Protein AF-A0A2X1WLL1-F1 (afdb_monomer)

Nearest PDB structures (foldseek):
  7nbu-assembly1_l  TM=1.552E-01  e=2.922E+00  Escherichia coli K-12
  8yt8-assembly1_B  TM=1.714E-01  e=5.489E+00  Mus musculus
  9c3c-assembly1_b  TM=1.690E-01  e=5.489E+00  Oryctolagus cuniculus

Radius of gyration: 33.87 Å; Cα contacts (8 Å, |Δi|>4): 117; chains: 1; bounding box: 80×29×101 Å

Foldseek 3Di:
DDDDDDDDDDPDDDDQWDDDPQWIAHPVGTDPNPDDDPPQDADDDPPGDHDVVVVVVVVVVQQQADWDADPDDGIDHDHPPGDDDDDDPDQQWDWDWDADPVGDIDIDIDGDPDDDDPWDDDDPDIDD

pLDDT: mean 95.76, std 4.16, range [66.38, 98.38]

Sequence (128 aa):
MAPHFTFATAKDVSFDSVKVGGVTVNSAGINAGNTKITNVAAGTDNSDAVNVGQLKTVEANVDKGLNFNADKGGSKTSKLGSTVAIKGADQNIQTEISQDAEGNTNISIALAKDLDIDSVKAGETLLT

Secondary structure (DSSP, 8-state):
-PPPPPP---SS---SEEEETTEEEETTEEE-TT------PPP-STTSPPPHHHHHHHHHHHTT-EEE--SSS--EEE-TT-------SSTTEEEEEEE-TT--EEEEEEE-SS---S-EEETTEEE-

Organism: NCBI:txid90245

InterPro domains:
  IPR008635 Trimeric autotransporter adhesin YadA-like, stalk domain [PF05662] (36-76)
  IPR011049 Serralysin-like metalloprotease, C-terminal [G3DSA:2.150.10.10] (6-61)
  IPR011049 Serralysin-like metalloprotease, C-terminal [SSF101967] (18-58)

Mean predicted aligned error: 6.24 Å

Solvent-accessible surface area (backbone atoms only — not comparable to full-atom values): 8702 Å² total; per-residue (Å²): 133,82,88,83,83,86,85,77,80,68,96,77,80,90,71,79,62,50,73,60,89,67,27,37,42,40,94,92,44,78,43,57,60,94,52,88,84,75,90,64,62,78,49,87,56,98,86,47,63,79,28,73,68,61,50,49,53,51,52,60,59,56,66,59,43,48,80,48,70,56,103,64,89,52,76,45,68,48,43,81,94,60,84,87,86,79,73,42,97,50,80,44,33,43,59,48,79,50,65,55,97,88,66,53,77,45,76,49,78,44,70,39,95,70,71,92,70,81,63,49,75,62,86,89,49,72,50,113

Structure (mmCIF, N/CA/C/O backbone):
data_AF-A0A2X1WLL1-F1
#
_entry.id   AF-A0A2X1WLL1-F1
#
loop_
_atom_site.group_PDB
_atom_site.id
_atom_site.type_symbol
_atom_site.label_atom_id
_atom_site.label_alt_id
_atom_site.label_comp_id
_atom_site.label_asym_id
_atom_site.label_entity_id
_atom_site.label_seq_id
_atom_site.pdbx_PDB_ins_code
_atom_site.Cartn_x
_atom_site.Cartn_y
_atom_site.Cartn_z
_atom_site.occupancy
_atom_site.B_iso_or_equiv
_atom_site.auth_seq_id
_atom_site.auth_comp_id
_atom_site.auth_asym_id
_atom_site.auth_atom_id
_atom_site.pdbx_PDB_model_num
ATOM 1 N N . MET A 1 1 ? 49.936 4.363 -56.399 1.00 66.38 1 MET A N 1
ATOM 2 C CA . MET A 1 1 ? 48.720 4.811 -55.683 1.00 66.38 1 MET A CA 1
ATOM 3 C C . MET A 1 1 ? 48.089 3.582 -55.052 1.00 66.38 1 MET A C 1
ATOM 5 O O . MET A 1 1 ? 47.826 2.642 -55.789 1.00 66.38 1 MET A O 1
ATOM 9 N N . ALA A 1 2 ? 47.940 3.529 -53.727 1.00 73.00 2 ALA A N 1
ATOM 10 C CA . ALA A 1 2 ? 47.233 2.423 -53.076 1.00 73.00 2 ALA A CA 1
ATOM 11 C C . ALA A 1 2 ? 45.713 2.626 -53.239 1.00 73.00 2 ALA A C 1
ATOM 13 O O . ALA A 1 2 ? 45.265 3.771 -53.136 1.00 73.00 2 ALA A O 1
ATOM 14 N N . PRO A 1 3 ? 44.916 1.580 -53.519 1.00 81.25 3 PRO A N 1
ATOM 15 C CA . PRO A 1 3 ? 43.466 1.720 -53.590 1.00 81.25 3 PRO A CA 1
ATOM 16 C C . PRO A 1 3 ? 42.901 2.088 -52.212 1.00 81.25 3 PRO A C 1
ATOM 18 O O . PRO A 1 3 ? 43.241 1.471 -51.205 1.00 81.25 3 PRO A O 1
ATOM 21 N N . HIS A 1 4 ? 42.030 3.096 -52.183 1.00 84.06 4 HIS A N 1
ATOM 22 C CA . HIS A 1 4 ? 41.227 3.446 -51.017 1.00 84.06 4 HIS A CA 1
ATOM 23 C C . HIS A 1 4 ? 39.864 2.766 -51.151 1.00 84.06 4 HIS A C 1
ATOM 25 O O . HIS A 1 4 ? 39.126 3.041 -52.096 1.00 84.06 4 HIS A O 1
ATOM 31 N N . PHE A 1 5 ? 39.529 1.895 -50.204 1.00 87.69 5 PHE A N 1
ATOM 32 C CA . PHE A 1 5 ? 38.184 1.349 -50.062 1.00 87.69 5 PHE A CA 1
ATOM 33 C C . PHE A 1 5 ? 37.488 2.067 -48.909 1.00 87.69 5 PHE A C 1
ATOM 35 O O . PHE A 1 5 ? 38.035 2.152 -47.810 1.00 87.69 5 PHE A O 1
ATOM 42 N N . THR A 1 6 ? 36.289 2.583 -49.160 1.00 88.19 6 THR A N 1
ATOM 43 C CA . THR A 1 6 ? 35.453 3.202 -48.130 1.00 88.19 6 THR A CA 1
ATOM 44 C C . THR A 1 6 ? 34.347 2.231 -47.764 1.00 88.19 6 THR A C 1
ATOM 46 O O . THR A 1 6 ? 33.529 1.870 -48.607 1.00 88.19 6 THR A O 1
ATOM 49 N N . PHE A 1 7 ? 34.313 1.832 -46.499 1.00 88.88 7 PHE A N 1
ATOM 50 C CA . PHE A 1 7 ? 33.232 1.036 -45.937 1.00 88.88 7 PHE A CA 1
ATOM 51 C C . PHE A 1 7 ? 32.349 1.964 -45.103 1.00 88.88 7 PHE A C 1
ATOM 53 O O . PHE A 1 7 ? 32.842 2.652 -44.211 1.00 88.88 7 PHE A O 1
ATOM 60 N N . ALA A 1 8 ? 31.057 2.009 -45.414 1.00 92.44 8 ALA A N 1
ATOM 61 C CA . ALA A 1 8 ? 30.070 2.796 -44.687 1.00 92.44 8 ALA A CA 1
ATOM 62 C C . ALA A 1 8 ? 28.772 1.995 -44.562 1.00 92.44 8 ALA A C 1
ATOM 64 O O . ALA A 1 8 ? 28.411 1.247 -45.473 1.00 92.44 8 ALA A O 1
ATOM 65 N N . THR A 1 9 ? 28.069 2.153 -43.443 1.00 94.25 9 THR A N 1
ATOM 66 C CA . THR A 1 9 ? 26.709 1.630 -43.299 1.00 94.25 9 THR A CA 1
ATOM 67 C C . THR A 1 9 ? 25.733 2.491 -44.094 1.00 94.25 9 THR A C 1
ATOM 69 O O . THR A 1 9 ? 25.947 3.693 -44.281 1.00 94.25 9 THR A O 1
ATOM 72 N N . ALA A 1 10 ? 24.636 1.886 -44.550 1.00 94.56 10 ALA A N 1
ATOM 73 C CA . ALA A 1 10 ? 23.504 2.650 -45.060 1.00 94.56 10 ALA A CA 1
ATOM 74 C C . ALA A 1 10 ? 22.912 3.541 -43.950 1.00 94.56 10 ALA A C 1
ATOM 76 O O . ALA A 1 10 ? 23.171 3.321 -42.765 1.00 94.56 10 ALA A O 1
ATOM 77 N N . LYS A 1 11 ? 22.131 4.558 -44.341 1.00 95.19 11 LYS A N 1
ATOM 78 C CA . LYS A 1 11 ? 21.427 5.430 -43.384 1.00 95.19 11 LYS A CA 1
ATOM 79 C C . LYS A 1 11 ? 20.426 4.638 -42.544 1.00 95.19 11 LYS A C 1
ATOM 81 O O . LYS A 1 11 ? 20.445 4.752 -41.325 1.00 95.19 11 LYS A O 1
ATOM 86 N N . ASP A 1 12 ? 19.636 3.803 -43.213 1.00 95.94 12 ASP A N 1
ATOM 87 C CA . ASP A 1 12 ? 18.695 2.885 -42.586 1.00 95.94 12 ASP A CA 1
ATOM 88 C C . ASP A 1 12 ? 19.205 1.459 -42.770 1.00 95.94 12 ASP A C 1
ATOM 90 O O . ASP A 1 12 ? 19.542 1.039 -43.881 1.00 95.94 12 ASP A O 1
ATOM 94 N N . VAL A 1 13 ? 19.278 0.714 -41.672 1.00 94.31 13 VAL A N 1
ATOM 95 C CA . VAL A 1 13 ? 19.696 -0.687 -41.667 1.00 94.31 13 VAL A CA 1
ATOM 96 C C . VAL A 1 13 ? 18.670 -1.474 -40.869 1.00 94.31 13 VAL A C 1
ATOM 98 O O . VAL A 1 13 ? 18.324 -1.097 -39.752 1.00 94.31 13 VAL A O 1
ATOM 101 N N . SER A 1 14 ? 18.181 -2.567 -41.447 1.00 93.88 14 SER A N 1
ATOM 102 C CA . SER A 1 14 ? 17.321 -3.517 -40.750 1.00 93.88 14 SER A CA 1
ATOM 103 C C . SER A 1 14 ? 18.168 -4.685 -40.258 1.00 93.88 14 SER A C 1
ATOM 105 O O . SER A 1 14 ? 18.979 -5.226 -41.010 1.00 93.88 14 SER A O 1
ATOM 107 N N . PHE A 1 15 ? 17.988 -5.049 -38.993 1.00 96.19 15 PHE A N 1
ATOM 108 C CA . PHE A 1 15 ? 18.630 -6.201 -38.376 1.00 96.19 15 PHE A CA 1
ATOM 109 C C . PHE A 1 15 ? 17.551 -7.110 -37.800 1.00 96.19 15 PHE A C 1
ATOM 111 O O . PHE A 1 15 ? 16.644 -6.626 -37.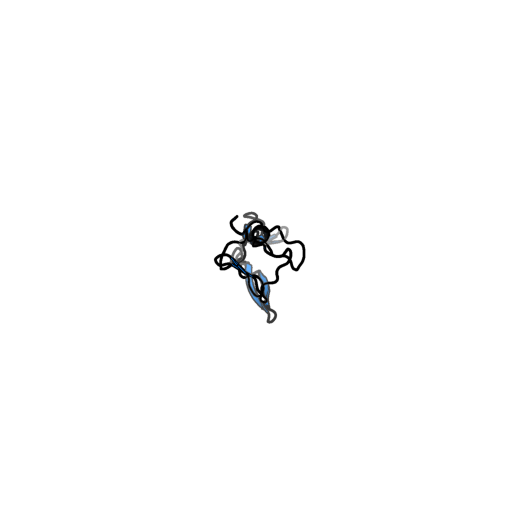125 1.00 96.19 15 PHE A O 1
ATOM 118 N N . ASP A 1 16 ? 17.703 -8.420 -37.977 1.00 97.25 16 ASP A N 1
ATOM 119 C CA . ASP A 1 16 ? 16.839 -9.396 -37.301 1.00 97.25 16 ASP A CA 1
ATOM 120 C C . ASP A 1 16 ? 17.042 -9.359 -35.776 1.00 97.25 16 ASP A C 1
ATOM 122 O O . ASP A 1 16 ? 16.116 -9.589 -34.996 1.00 97.25 16 ASP A O 1
ATOM 126 N N . SER A 1 17 ? 18.271 -9.059 -35.338 1.00 97.75 17 SER A N 1
ATOM 127 C CA . SER A 1 17 ? 18.635 -8.927 -33.930 1.00 97.75 17 SER A CA 1
ATOM 128 C C . SER A 1 17 ? 19.858 -8.028 -33.755 1.00 97.75 17 SER A C 1
ATOM 130 O O . SER A 1 17 ? 20.874 -8.204 -34.426 1.00 97.75 17 SER A O 1
ATOM 132 N N . VAL A 1 18 ? 19.800 -7.128 -32.774 1.00 97.50 18 VAL A N 1
ATOM 133 C CA . VAL A 1 18 ? 20.929 -6.300 -32.330 1.00 97.50 18 VAL A CA 1
ATOM 134 C C . VAL A 1 18 ? 21.304 -6.700 -30.909 1.00 97.50 18 VAL A C 1
ATOM 136 O O . VAL A 1 18 ? 20.440 -6.770 -30.036 1.00 97.50 18 VAL A O 1
ATOM 139 N N . LYS A 1 19 ? 22.593 -6.952 -30.660 1.00 97.44 19 LYS A N 1
ATOM 140 C CA . LYS A 1 19 ? 23.121 -7.271 -29.329 1.00 97.44 19 LYS A CA 1
ATOM 141 C C . LYS A 1 19 ? 24.219 -6.286 -28.945 1.00 97.44 19 LYS A C 1
ATOM 143 O O . LYS A 1 19 ? 25.212 -6.162 -29.657 1.00 97.44 19 LYS A O 1
ATOM 148 N N . VAL A 1 20 ? 24.056 -5.622 -27.805 1.00 96.62 20 VAL A N 1
ATOM 149 C CA . VAL A 1 20 ? 25.032 -4.672 -27.251 1.00 96.62 20 VAL A CA 1
ATOM 150 C C . VAL A 1 20 ? 25.364 -5.113 -25.831 1.00 96.62 20 VAL A C 1
ATOM 152 O O . VAL A 1 20 ? 24.581 -4.928 -24.899 1.00 96.62 20 VAL A O 1
ATOM 155 N N . GLY A 1 21 ? 26.513 -5.771 -25.666 1.00 95.12 21 GLY A N 1
ATOM 156 C CA . GLY A 1 21 ? 26.834 -6.464 -24.419 1.00 95.12 21 GLY A CA 1
ATOM 157 C C . GLY A 1 21 ? 25.783 -7.534 -24.093 1.00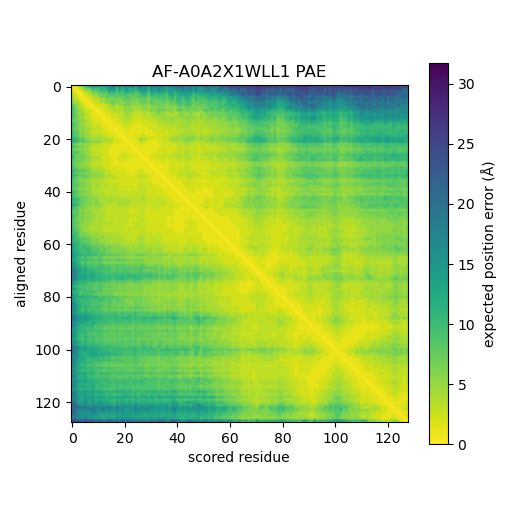 95.12 21 GLY A C 1
ATOM 158 O O . GLY A 1 21 ? 25.583 -8.468 -24.870 1.00 95.12 21 GLY A O 1
ATOM 159 N N . GLY A 1 22 ? 25.117 -7.396 -22.942 1.00 95.19 22 GLY A N 1
ATOM 160 C CA . GLY A 1 22 ? 24.020 -8.274 -22.511 1.00 95.19 22 GLY A CA 1
ATOM 161 C C . GLY A 1 22 ? 22.628 -7.876 -23.022 1.00 95.19 22 GLY A C 1
ATOM 162 O O . GLY A 1 22 ? 21.696 -8.665 -22.891 1.00 95.19 22 GLY A O 1
ATOM 163 N N . VAL A 1 23 ? 22.476 -6.685 -23.609 1.00 98.12 23 VAL A N 1
ATOM 164 C CA . VAL A 1 23 ? 21.185 -6.175 -24.097 1.00 98.12 23 VAL A CA 1
ATOM 165 C C . VAL A 1 23 ? 20.902 -6.727 -25.490 1.00 98.12 23 VAL A C 1
ATOM 167 O O . VAL A 1 23 ? 21.792 -6.730 -26.340 1.00 98.12 23 VAL A O 1
ATOM 170 N N . THR A 1 24 ? 19.670 -7.174 -25.735 1.00 98.19 24 THR A N 1
ATOM 171 C CA . THR A 1 24 ? 19.215 -7.663 -27.047 1.00 98.19 24 THR A CA 1
ATOM 172 C C . THR A 1 24 ? 17.936 -6.948 -27.476 1.00 98.19 24 THR A C 1
ATOM 174 O O . THR A 1 24 ? 17.021 -6.792 -26.669 1.00 98.19 24 THR A O 1
ATOM 177 N N . VAL A 1 25 ? 17.869 -6.543 -28.746 1.00 98.12 25 VAL A N 1
ATOM 178 C CA . VAL A 1 25 ? 16.678 -5.979 -29.398 1.00 98.12 25 VAL A CA 1
ATOM 179 C C . VAL A 1 25 ? 16.366 -6.816 -30.635 1.00 98.12 25 VAL A C 1
ATOM 181 O O . VAL A 1 25 ? 17.223 -6.950 -31.509 1.00 98.12 25 VAL A O 1
ATOM 184 N N . ASN A 1 26 ? 15.176 -7.410 -30.693 1.00 97.81 26 ASN A N 1
ATOM 185 C CA . ASN A 1 26 ? 14.726 -8.254 -31.804 1.00 97.81 26 ASN A CA 1
ATOM 186 C C . ASN A 1 26 ? 13.187 -8.267 -31.899 1.00 97.81 26 ASN A C 1
ATOM 188 O O . ASN A 1 26 ? 12.510 -7.467 -31.254 1.00 97.81 26 ASN A O 1
ATOM 192 N N . SER A 1 27 ? 12.620 -9.184 -32.687 1.00 97.38 27 SER A N 1
ATOM 193 C CA . SER A 1 27 ? 11.167 -9.317 -32.879 1.00 97.38 27 SER A CA 1
ATOM 194 C C . SER A 1 27 ? 10.365 -9.633 -31.607 1.00 97.38 27 SER A C 1
ATOM 196 O O . SER A 1 27 ? 9.155 -9.426 -31.595 1.00 97.38 27 SER A O 1
ATOM 198 N N . ALA A 1 28 ? 11.012 -10.092 -30.530 1.00 97.31 28 ALA A N 1
ATOM 199 C CA . ALA A 1 28 ? 10.388 -10.306 -29.223 1.00 97.31 28 ALA A CA 1
ATOM 200 C C . ALA A 1 28 ? 10.401 -9.045 -28.328 1.00 97.31 28 ALA A C 1
ATOM 202 O O . ALA A 1 28 ? 9.861 -9.074 -27.223 1.00 97.31 28 ALA A O 1
ATOM 203 N N . GLY A 1 29 ? 11.013 -7.946 -28.783 1.00 97.19 29 GLY A N 1
ATOM 204 C CA . GLY A 1 29 ? 11.124 -6.684 -28.054 1.00 97.19 29 GLY A CA 1
ATOM 205 C C . GLY A 1 29 ? 12.533 -6.424 -27.520 1.00 97.19 29 GLY A C 1
ATOM 206 O O . GLY A 1 29 ? 13.534 -6.714 -28.180 1.00 97.19 29 GLY A O 1
ATOM 207 N N . ILE A 1 30 ? 12.609 -5.829 -26.327 1.00 97.88 30 ILE A N 1
ATOM 208 C CA . ILE A 1 30 ? 13.860 -5.408 -25.685 1.00 97.88 30 ILE A CA 1
ATOM 209 C C . ILE A 1 30 ? 14.110 -6.273 -24.449 1.00 97.88 30 ILE A C 1
ATOM 211 O O . ILE A 1 30 ? 13.328 -6.263 -23.501 1.00 97.88 30 ILE A O 1
ATOM 215 N N . ASN A 1 31 ? 15.246 -6.965 -24.423 1.00 97.50 31 ASN A N 1
ATOM 216 C CA . ASN A 1 31 ? 15.763 -7.625 -23.230 1.00 97.50 31 ASN A CA 1
ATOM 217 C C . ASN A 1 31 ? 16.974 -6.845 -22.703 1.00 97.50 31 ASN A C 1
ATOM 219 O O . ASN A 1 31 ? 18.026 -6.824 -23.341 1.00 97.50 31 ASN A O 1
ATOM 223 N N . ALA A 1 32 ? 16.838 -6.233 -21.524 1.00 97.69 32 ALA A N 1
ATOM 224 C CA . ALA A 1 32 ? 17.897 -5.445 -20.888 1.00 97.69 32 ALA A CA 1
ATOM 225 C C . ALA A 1 32 ? 19.016 -6.288 -20.239 1.00 97.69 32 ALA A C 1
ATOM 227 O O . ALA A 1 32 ? 19.967 -5.728 -19.693 1.00 97.69 32 ALA A O 1
ATOM 228 N N . GLY A 1 33 ? 18.912 -7.622 -20.247 1.00 97.19 33 GLY A N 1
ATOM 229 C CA . GLY A 1 33 ? 19.947 -8.518 -19.727 1.00 97.19 33 GLY A CA 1
ATOM 230 C C . GLY A 1 33 ? 20.276 -8.265 -18.254 1.00 97.19 33 GLY A C 1
ATOM 231 O O . GLY A 1 33 ? 21.447 -8.160 -17.903 1.00 97.19 33 GLY A O 1
ATOM 232 N N . ASN A 1 34 ? 19.252 -8.088 -17.411 1.00 96.38 34 ASN A N 1
ATOM 233 C CA . ASN A 1 34 ? 19.363 -7.733 -15.985 1.00 96.38 34 ASN A CA 1
ATOM 234 C C . ASN A 1 34 ? 20.142 -6.431 -15.698 1.00 96.38 34 ASN A C 1
ATOM 236 O O . ASN A 1 34 ? 20.618 -6.213 -14.583 1.00 96.38 34 ASN A O 1
ATOM 240 N N . THR A 1 35 ? 20.259 -5.542 -16.685 1.00 96.00 35 THR A N 1
ATOM 241 C CA . THR A 1 35 ? 20.894 -4.230 -16.518 1.00 96.00 35 THR A CA 1
ATOM 242 C C . THR A 1 35 ? 19.866 -3.188 -16.080 1.00 96.00 35 THR A C 1
ATOM 244 O O . THR A 1 35 ? 18.703 -3.230 -16.480 1.00 96.00 35 THR A O 1
ATOM 247 N N . LYS A 1 36 ? 20.294 -2.215 -15.268 1.00 96.56 36 LYS A N 1
ATOM 248 C CA . LYS A 1 36 ? 19.463 -1.055 -14.920 1.00 96.56 36 LYS A CA 1
ATOM 249 C C . LYS A 1 36 ? 19.193 -0.204 -16.160 1.00 96.56 36 LYS A C 1
ATOM 251 O O . LYS A 1 36 ? 20.131 0.180 -16.851 1.00 96.56 36 LYS A O 1
ATOM 256 N N . ILE A 1 37 ? 17.932 0.162 -16.366 1.00 96.81 37 ILE A N 1
ATOM 257 C CA . ILE A 1 37 ? 17.528 1.162 -17.356 1.00 96.81 37 ILE A CA 1
ATOM 258 C C . ILE A 1 37 ? 17.405 2.500 -16.620 1.00 96.81 37 ILE A C 1
ATOM 260 O O . ILE A 1 37 ? 16.538 2.669 -15.763 1.00 96.81 37 ILE A O 1
ATOM 264 N N . THR A 1 38 ? 18.324 3.426 -16.880 1.00 97.25 38 THR A N 1
ATOM 265 C CA . THR A 1 38 ? 18.353 4.753 -16.247 1.00 97.25 38 THR A CA 1
ATOM 266 C C . THR A 1 38 ? 17.759 5.818 -17.169 1.00 97.25 38 THR A C 1
ATOM 268 O O . THR A 1 38 ? 17.578 5.584 -18.360 1.00 97.25 38 THR A O 1
ATOM 271 N N . ASN A 1 39 ? 17.452 6.998 -16.614 1.00 97.25 39 ASN A N 1
ATOM 272 C CA . ASN A 1 39 ? 16.896 8.146 -17.348 1.00 97.25 39 ASN A CA 1
ATOM 273 C C . ASN A 1 39 ? 15.533 7.882 -18.016 1.00 97.25 39 ASN A C 1
ATOM 275 O O . ASN A 1 39 ? 15.209 8.478 -19.039 1.00 97.25 39 ASN A O 1
ATOM 279 N N . VAL A 1 40 ? 14.721 7.011 -17.414 1.00 97.69 40 VAL A N 1
ATOM 280 C CA . VAL A 1 40 ? 13.330 6.791 -17.823 1.00 97.69 40 VAL A CA 1
ATOM 281 C C . VAL A 1 40 ? 12.465 7.897 -17.216 1.00 97.69 40 VAL A C 1
ATOM 283 O O . VAL A 1 40 ? 12.334 7.986 -15.990 1.00 97.69 40 VAL A O 1
ATOM 286 N N . ALA A 1 41 ? 11.903 8.760 -18.066 1.00 98.25 41 ALA A N 1
ATOM 287 C CA . ALA A 1 41 ? 10.932 9.771 -17.649 1.00 98.25 41 ALA A CA 1
ATOM 288 C C . ALA A 1 41 ? 9.701 9.112 -17.000 1.00 98.25 41 ALA A C 1
ATOM 290 O O . ALA A 1 41 ? 9.451 7.926 -17.198 1.00 98.25 41 ALA A O 1
ATOM 291 N N . ALA A 1 42 ? 8.958 9.855 -16.177 1.00 98.38 42 ALA A N 1
ATOM 292 C CA . ALA A 1 42 ? 7.721 9.324 -15.609 1.00 98.38 42 ALA A CA 1
ATOM 293 C C . ALA A 1 42 ? 6.704 9.098 -16.734 1.00 98.38 42 ALA A C 1
ATOM 295 O O . ALA A 1 42 ? 6.487 10.006 -17.535 1.00 98.38 42 ALA A O 1
ATOM 296 N N . GLY A 1 43 ? 6.102 7.909 -16.777 1.00 98.19 43 GLY A N 1
ATOM 297 C CA . GLY A 1 43 ? 5.068 7.594 -17.759 1.00 98.19 43 GLY A CA 1
ATOM 298 C C . GLY A 1 43 ? 3.811 8.430 -17.533 1.00 98.19 43 GLY A C 1
ATOM 299 O O . GLY A 1 43 ? 3.433 8.671 -16.380 1.00 98.19 43 GLY A O 1
ATOM 300 N N . THR A 1 44 ? 3.180 8.865 -18.619 1.00 97.88 44 THR A N 1
ATOM 301 C CA . THR A 1 44 ? 1.950 9.668 -18.613 1.00 97.88 44 THR A CA 1
ATOM 302 C C . THR A 1 44 ? 0.775 8.929 -19.241 1.00 97.88 44 THR A C 1
ATOM 304 O O . THR A 1 44 ? -0.346 9.074 -18.757 1.00 97.88 44 THR A O 1
ATOM 307 N N . ASP A 1 45 ? 1.031 8.107 -20.260 1.00 98.19 45 ASP A N 1
ATOM 308 C CA . ASP A 1 45 ? 0.019 7.307 -20.945 1.00 98.19 45 ASP A CA 1
ATOM 309 C C . ASP A 1 45 ? -0.013 5.862 -20.423 1.00 98.19 45 ASP A C 1
ATOM 311 O O . ASP A 1 45 ? 0.958 5.348 -19.867 1.00 98.19 45 ASP A O 1
ATOM 315 N N . ASN A 1 46 ? -1.131 5.162 -20.644 1.00 97.69 46 ASN A N 1
ATOM 316 C CA . ASN A 1 46 ? -1.342 3.791 -20.148 1.00 97.69 46 ASN A CA 1
ATOM 317 C C . ASN A 1 46 ? -0.309 2.766 -20.658 1.00 97.69 46 ASN A C 1
ATOM 319 O O . ASN A 1 46 ? -0.173 1.696 -20.069 1.00 97.69 46 ASN A O 1
ATOM 323 N N . SER A 1 47 ? 0.373 3.057 -21.768 1.00 97.56 47 SER A N 1
ATOM 324 C CA . SER A 1 47 ? 1.390 2.191 -22.378 1.00 97.56 47 SER A CA 1
ATOM 325 C C . SER A 1 47 ? 2.826 2.547 -21.995 1.00 97.56 47 SER A C 1
ATOM 327 O O . SER A 1 47 ? 3.750 1.847 -22.414 1.00 97.56 47 SER A O 1
ATOM 329 N N . ASP A 1 48 ? 3.036 3.623 -21.238 1.00 98.25 48 ASP A N 1
ATOM 330 C CA . ASP A 1 48 ? 4.375 4.041 -20.843 1.00 98.25 48 ASP A CA 1
ATOM 331 C C . ASP A 1 48 ? 4.948 3.131 -19.754 1.00 98.25 48 ASP A C 1
ATOM 333 O O . ASP A 1 48 ? 4.244 2.600 -18.891 1.00 98.25 48 ASP A O 1
ATOM 337 N N . ALA A 1 49 ? 6.272 2.986 -19.752 1.00 97.50 49 ALA A N 1
ATOM 338 C CA . ALA A 1 49 ? 6.957 2.326 -18.653 1.00 97.50 49 ALA A CA 1
ATOM 339 C C . ALA A 1 49 ? 6.902 3.194 -17.384 1.00 97.50 4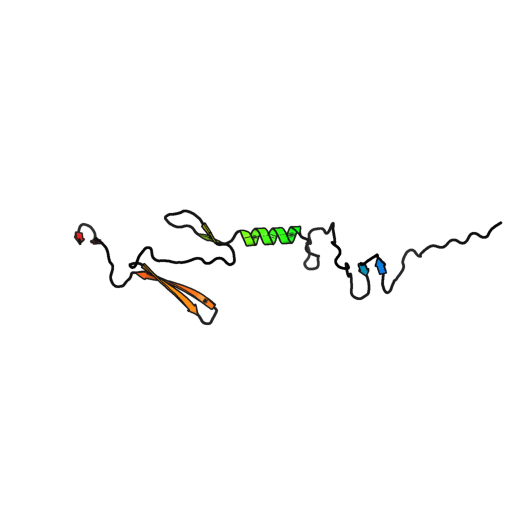9 ALA A C 1
ATOM 341 O O . ALA A 1 49 ? 7.230 4.380 -17.409 1.00 97.50 49 ALA A O 1
ATOM 342 N N . VAL A 1 50 ? 6.560 2.580 -16.249 1.00 97.88 50 VAL A N 1
ATOM 343 C CA . VAL A 1 50 ? 6.641 3.236 -14.938 1.00 97.88 50 VAL A CA 1
ATOM 344 C C . VAL A 1 50 ? 8.089 3.297 -14.458 1.00 97.88 50 VAL A C 1
ATOM 346 O O . VAL A 1 50 ? 8.830 2.315 -14.545 1.00 97.88 50 VAL A O 1
ATOM 349 N N . ASN A 1 51 ? 8.508 4.437 -13.908 1.00 98.12 51 ASN A N 1
ATOM 350 C CA . ASN A 1 51 ?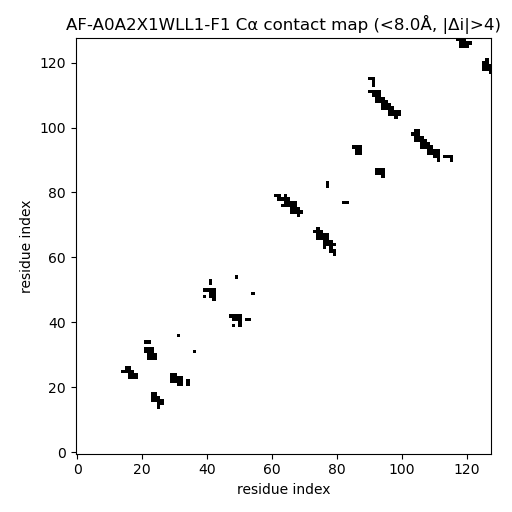 9.829 4.561 -13.288 1.00 98.12 51 ASN A CA 1
ATOM 351 C C . ASN A 1 51 ? 9.774 4.387 -11.756 1.00 98.12 51 ASN A C 1
ATOM 353 O O . ASN A 1 51 ? 8.714 4.406 -11.128 1.00 98.12 51 ASN A O 1
ATOM 357 N N . VAL A 1 52 ? 10.943 4.239 -11.123 1.00 98.19 52 VAL A N 1
ATOM 358 C CA . VAL A 1 52 ? 11.050 4.018 -9.665 1.00 98.19 52 VAL A CA 1
ATOM 359 C C . VAL A 1 52 ? 10.485 5.188 -8.846 1.00 98.19 52 VAL A C 1
ATOM 361 O O . VAL A 1 52 ? 10.022 4.983 -7.727 1.00 98.19 52 VAL A O 1
ATOM 364 N N . GLY A 1 53 ? 10.497 6.413 -9.381 1.00 98.31 53 GLY A N 1
ATOM 365 C CA . GLY A 1 53 ? 9.902 7.574 -8.716 1.00 98.31 53 GLY A CA 1
ATOM 366 C C . GLY A 1 53 ? 8.393 7.414 -8.527 1.00 98.31 53 GLY A C 1
ATOM 367 O O . GLY A 1 53 ? 7.897 7.607 -7.420 1.00 98.31 53 GLY A O 1
ATOM 368 N N . GLN A 1 54 ? 7.687 6.969 -9.570 1.00 98.25 54 GLN A N 1
ATOM 369 C CA . GLN A 1 54 ? 6.247 6.690 -9.509 1.00 98.25 54 GLN A CA 1
ATOM 370 C C . GLN A 1 54 ? 5.934 5.560 -8.518 1.00 98.25 54 GLN A C 1
ATOM 372 O O . GLN A 1 54 ? 5.007 5.687 -7.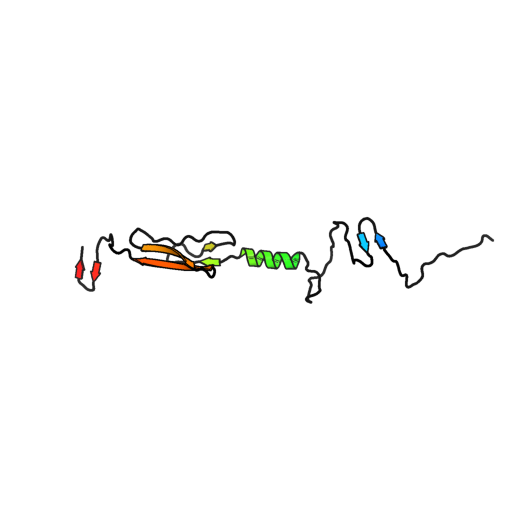717 1.00 98.25 54 GLN A O 1
ATOM 377 N N . LEU A 1 55 ? 6.749 4.496 -8.498 1.00 97.75 55 LEU A N 1
ATOM 378 C CA . LEU A 1 55 ? 6.596 3.404 -7.530 1.00 97.75 55 LEU A CA 1
ATOM 379 C C . LEU A 1 55 ? 6.761 3.888 -6.078 1.00 97.75 55 LEU A C 1
ATOM 381 O O . LEU A 1 55 ? 5.948 3.544 -5.225 1.00 97.75 55 LEU A O 1
ATOM 385 N N . LYS A 1 56 ? 7.759 4.736 -5.798 1.00 98.19 56 LYS A N 1
ATOM 386 C CA . LYS A 1 56 ? 7.969 5.321 -4.460 1.00 98.19 56 LYS A CA 1
ATOM 387 C C . LYS A 1 56 ? 6.811 6.208 -4.010 1.00 98.19 56 LYS A C 1
ATOM 389 O O . LYS A 1 56 ? 6.495 6.244 -2.826 1.00 98.19 56 LYS A O 1
ATOM 394 N N . THR A 1 57 ? 6.160 6.920 -4.930 1.00 97.75 57 THR A N 1
ATOM 395 C CA . THR A 1 57 ? 4.946 7.684 -4.607 1.00 97.75 57 THR A CA 1
ATOM 396 C C . THR A 1 57 ? 3.812 6.763 -4.162 1.00 97.75 57 THR A C 1
ATOM 398 O O . THR A 1 57 ? 3.121 7.072 -3.191 1.00 97.75 57 THR A O 1
ATOM 401 N N . VAL A 1 58 ? 3.635 5.620 -4.831 1.00 96.69 58 VAL A N 1
ATOM 402 C CA . VAL A 1 58 ? 2.659 4.602 -4.417 1.00 96.69 58 VAL A CA 1
ATOM 403 C C . VAL A 1 58 ? 3.032 4.023 -3.052 1.00 96.69 58 VAL A C 1
ATOM 405 O O . VAL A 1 58 ? 2.187 4.004 -2.162 1.00 96.69 58 VAL A O 1
ATOM 408 N N . GLU A 1 59 ? 4.292 3.634 -2.851 1.00 96.44 59 GLU A N 1
ATOM 409 C CA . GLU A 1 59 ? 4.803 3.120 -1.572 1.00 96.44 59 GLU A CA 1
ATOM 410 C C . GLU A 1 59 ? 4.539 4.100 -0.417 1.00 96.44 59 GLU A C 1
ATOM 412 O O . GLU A 1 59 ? 3.968 3.719 0.603 1.00 96.44 59 GLU A O 1
ATOM 417 N N . ALA A 1 60 ? 4.849 5.385 -0.606 1.00 96.00 60 ALA A N 1
ATOM 418 C CA . ALA A 1 60 ? 4.600 6.422 0.391 1.00 96.00 60 ALA A CA 1
ATOM 419 C C . ALA A 1 60 ? 3.107 6.609 0.703 1.00 96.00 60 ALA A C 1
ATOM 421 O O . ALA A 1 60 ? 2.748 6.939 1.831 1.00 96.00 60 ALA A O 1
ATOM 422 N N . ASN A 1 61 ? 2.222 6.416 -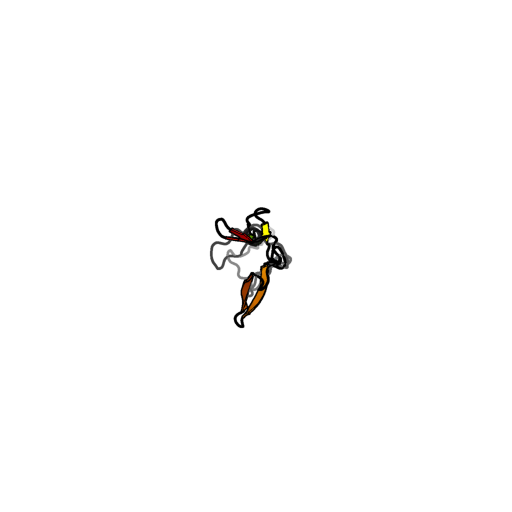0.280 1.00 94.62 61 ASN A N 1
ATOM 423 C CA . ASN A 1 61 ? 0.780 6.469 -0.050 1.00 94.62 61 ASN A CA 1
ATOM 424 C C . ASN A 1 61 ? 0.278 5.244 0.715 1.00 94.62 61 ASN A C 1
ATOM 426 O O . ASN A 1 61 ? -0.554 5.393 1.607 1.00 94.62 61 ASN A O 1
ATOM 430 N N . VAL A 1 62 ? 0.803 4.061 0.403 1.00 94.06 62 VAL A N 1
ATOM 431 C CA . VAL A 1 62 ? 0.469 2.820 1.108 1.00 94.06 62 VAL A CA 1
ATOM 432 C C . VAL A 1 62 ? 0.977 2.845 2.558 1.00 94.06 62 VAL A C 1
ATOM 434 O O . VAL A 1 62 ? 0.278 2.373 3.454 1.00 94.06 62 VAL A O 1
ATOM 437 N N . ASP A 1 63 ? 2.133 3.462 2.827 1.00 93.75 63 ASP A N 1
ATOM 438 C CA . ASP A 1 63 ? 2.707 3.542 4.181 1.00 93.75 63 ASP A CA 1
ATOM 439 C C . ASP A 1 63 ? 1.937 4.476 5.139 1.00 93.75 63 ASP A C 1
ATOM 441 O O . ASP A 1 63 ? 2.116 4.401 6.357 1.00 93.75 63 ASP A O 1
ATOM 445 N N . LYS A 1 64 ? 1.033 5.327 4.625 1.00 94.75 64 LYS A N 1
ATOM 446 C CA . LYS A 1 64 ? 0.209 6.226 5.458 1.00 94.75 64 LYS A CA 1
ATOM 447 C C . LYS A 1 64 ? -0.742 5.474 6.392 1.00 94.75 64 LYS A C 1
ATOM 449 O O . LYS A 1 64 ? -1.016 5.978 7.478 1.00 94.75 64 LYS A O 1
ATOM 454 N N . GLY A 1 65 ? -1.227 4.294 5.996 1.00 94.62 65 GLY A N 1
ATOM 455 C CA . GLY A 1 65 ? -2.176 3.499 6.784 1.00 94.62 65 GLY A CA 1
ATOM 456 C C . GLY A 1 65 ? -3.517 4.199 7.059 1.00 94.62 65 GLY A C 1
ATOM 457 O O . GLY A 1 65 ? -3.896 5.152 6.378 1.00 94.62 65 GLY A O 1
ATOM 458 N N . LEU A 1 66 ? -4.238 3.710 8.073 1.00 95.88 66 LEU A N 1
ATOM 459 C CA . LEU A 1 66 ? -5.489 4.295 8.573 1.00 95.88 66 LEU A CA 1
ATOM 460 C C . LEU A 1 66 ? -5.250 4.987 9.918 1.00 95.88 66 LEU A C 1
ATOM 462 O O . LEU A 1 66 ? -4.581 4.428 10.786 1.00 95.88 66 LEU A O 1
ATOM 466 N N . ASN A 1 67 ? -5.794 6.191 10.104 1.00 95.88 67 ASN A N 1
ATO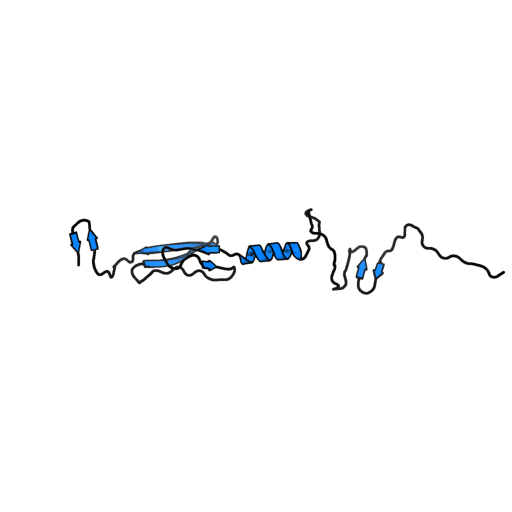M 467 C CA . ASN A 1 67 ? -5.682 6.933 11.361 1.00 95.88 67 ASN A CA 1
ATOM 468 C C . ASN A 1 67 ? -6.943 6.756 12.217 1.00 95.88 67 ASN A C 1
ATOM 470 O O . ASN A 1 67 ? -8.050 7.000 11.744 1.00 95.88 67 ASN A O 1
ATOM 474 N N . PHE A 1 68 ? -6.762 6.372 13.478 1.00 96.31 68 PHE A N 1
ATOM 475 C CA . PHE A 1 68 ? -7.819 6.199 14.471 1.00 96.31 68 PHE A CA 1
ATOM 476 C C . PHE A 1 68 ? -7.578 7.147 15.642 1.00 96.31 68 PHE A C 1
ATOM 478 O O . PHE A 1 68 ? -6.451 7.253 16.122 1.00 96.31 68 PHE A O 1
ATOM 485 N N . ASN A 1 69 ? -8.626 7.812 16.124 1.00 96.31 69 ASN A N 1
ATOM 486 C CA . ASN A 1 69 ? -8.586 8.654 17.317 1.00 96.31 69 ASN A CA 1
ATOM 487 C C . ASN A 1 69 ? -9.692 8.226 18.290 1.00 96.31 69 ASN A C 1
ATOM 489 O O . ASN A 1 69 ? -10.669 7.602 17.879 1.00 96.31 69 ASN A O 1
ATOM 493 N N . ALA A 1 70 ? -9.532 8.562 19.564 1.00 94.75 70 ALA A N 1
ATOM 494 C CA . ALA A 1 70 ? -10.488 8.249 20.619 1.00 94.75 70 ALA A CA 1
ATOM 495 C C . ALA A 1 70 ? -10.526 9.382 21.654 1.00 94.75 70 ALA A C 1
ATOM 497 O O . ALA A 1 70 ? -9.698 10.295 21.617 1.00 94.75 70 ALA A O 1
ATOM 498 N N . ASP A 1 71 ? -11.447 9.293 22.615 1.00 95.94 71 ASP A N 1
ATOM 499 C CA . ASP A 1 71 ? -11.602 10.282 23.692 1.00 95.94 71 ASP A CA 1
ATOM 500 C C . ASP A 1 71 ? -10.324 10.474 24.530 1.00 95.94 71 ASP A C 1
ATOM 502 O O . ASP A 1 71 ? -10.109 11.527 25.131 1.00 95.94 71 ASP A O 1
ATOM 506 N N . LYS A 1 72 ? -9.454 9.453 24.581 1.00 94.75 72 LYS A N 1
ATOM 507 C CA . LYS A 1 72 ? -8.154 9.469 25.267 1.00 94.75 72 LYS A CA 1
ATOM 508 C C . LYS A 1 72 ? -7.072 8.834 24.388 1.00 94.75 72 LYS A C 1
ATOM 510 O O . LYS A 1 72 ? -7.350 7.961 23.575 1.00 94.75 72 LYS A O 1
ATOM 515 N N . GLY A 1 73 ? -5.812 9.232 24.590 1.00 92.81 73 GLY A N 1
ATOM 516 C CA . GLY A 1 73 ? -4.638 8.605 23.954 1.00 92.81 73 GLY A CA 1
ATOM 517 C C . GLY A 1 73 ? -4.215 9.178 22.591 1.00 92.81 73 GLY A C 1
ATOM 518 O O . GLY A 1 73 ? -3.091 8.905 22.154 1.00 92.81 73 GLY A O 1
ATOM 519 N N . GLY A 1 74 ? -5.059 10.014 21.974 1.00 95.81 74 GLY A N 1
ATOM 520 C CA . GLY A 1 74 ? -4.786 10.719 20.718 1.00 95.81 74 GLY A CA 1
ATOM 521 C C . GLY A 1 74 ? -4.708 9.811 19.485 1.00 95.81 74 GLY A C 1
ATOM 522 O O . GLY A 1 74 ? -4.773 8.586 19.586 1.00 95.81 74 GLY A O 1
ATOM 523 N N . SER A 1 75 ? -4.523 10.423 18.312 1.00 96.88 75 SER A N 1
ATOM 524 C CA . SER A 1 75 ? -4.472 9.708 17.036 1.00 96.88 75 SER A CA 1
ATOM 525 C C . SER A 1 75 ? -3.346 8.672 16.970 1.00 96.88 75 SER A C 1
ATOM 527 O O . SER A 1 75 ? -2.187 8.963 17.286 1.00 96.88 75 SER A O 1
ATOM 529 N N . LYS A 1 76 ? -3.671 7.477 16.476 1.00 96.81 76 LYS A N 1
ATOM 530 C CA . LYS A 1 76 ? -2.738 6.390 16.156 1.00 96.81 76 LYS A CA 1
ATOM 531 C C . LYS A 1 76 ? -2.945 5.935 14.718 1.00 96.81 76 LYS A C 1
ATOM 533 O O . LYS A 1 76 ? -4.065 5.925 14.220 1.00 96.81 76 LYS A O 1
ATOM 538 N N . THR A 1 77 ? -1.860 5.542 14.062 1.00 96.56 77 THR A N 1
ATOM 539 C CA . THR A 1 77 ? -1.898 5.024 12.693 1.00 96.56 77 THR A CA 1
ATOM 540 C C . THR A 1 77 ? -1.716 3.515 12.700 1.00 96.56 77 THR A C 1
ATOM 542 O O . THR A 1 77 ? -0.730 3.010 13.238 1.00 96.56 77 THR A O 1
ATOM 545 N N . SER A 1 78 ? -2.628 2.809 12.045 1.00 96.75 78 SER A N 1
ATOM 546 C CA . SER A 1 78 ? -2.528 1.380 11.769 1.00 96.75 78 SER A CA 1
ATOM 547 C C . SER A 1 78 ? -2.068 1.185 10.332 1.00 96.75 78 SER A C 1
ATOM 549 O O . SER A 1 78 ? -2.773 1.533 9.383 1.00 96.75 78 SER A O 1
ATOM 551 N N . LYS A 1 79 ? -0.851 0.663 10.172 1.00 95.62 79 LYS A N 1
ATOM 552 C CA . LYS A 1 79 ? -0.263 0.374 8.859 1.00 95.62 79 LYS A CA 1
ATOM 553 C C . LYS A 1 79 ? -0.885 -0.879 8.241 1.00 95.62 79 LYS A C 1
ATOM 555 O O . LYS A 1 79 ? -1.444 -1.715 8.957 1.00 95.62 79 LYS A O 1
ATOM 560 N N . LEU A 1 80 ? -0.752 -1.030 6.921 1.00 95.06 80 LEU A N 1
ATOM 561 C CA . LEU A 1 80 ? -1.127 -2.272 6.240 1.00 95.06 80 LEU A CA 1
ATOM 562 C C . LEU A 1 80 ? -0.450 -3.478 6.907 1.00 95.06 80 LEU A C 1
ATOM 564 O O . LEU A 1 80 ? 0.716 -3.416 7.291 1.00 95.06 80 LEU A O 1
ATOM 568 N N . GLY A 1 81 ? -1.205 -4.564 7.067 1.00 93.69 81 GLY A N 1
ATOM 569 C CA . GLY A 1 81 ? -0.742 -5.793 7.718 1.00 93.69 81 GLY A CA 1
ATOM 570 C C . GLY A 1 81 ? -0.731 -5.761 9.252 1.00 93.69 81 GLY A C 1
ATOM 571 O O . GLY A 1 81 ? -0.518 -6.802 9.866 1.00 93.69 81 GLY A O 1
ATOM 572 N N . SER A 1 82 ? -0.984 -4.613 9.893 1.00 96.12 82 SER A N 1
ATOM 573 C CA . SER A 1 82 ? -1.178 -4.554 11.349 1.00 96.12 82 SER A CA 1
ATOM 574 C C . SER A 1 82 ? -2.603 -4.948 11.757 1.00 96.12 82 SER A C 1
ATOM 576 O O . SER A 1 82 ? -3.533 -4.888 10.957 1.00 96.12 82 SER A O 1
ATOM 578 N N . THR A 1 83 ? -2.783 -5.355 13.017 1.00 94.88 83 THR A N 1
ATOM 579 C CA . THR A 1 83 ? -4.103 -5.651 13.599 1.00 94.88 83 THR A CA 1
ATOM 580 C C . THR A 1 83 ? -4.593 -4.473 14.438 1.00 94.88 83 THR A C 1
ATOM 582 O O . THR A 1 83 ? -3.863 -3.980 15.299 1.00 94.88 83 THR A O 1
ATOM 585 N N . VAL A 1 84 ? -5.844 -4.058 14.234 1.00 95.25 84 VAL A N 1
ATOM 586 C CA . VAL A 1 84 ? -6.562 -3.135 15.126 1.00 95.25 84 VAL A CA 1
ATOM 587 C C . VAL A 1 84 ? -7.417 -3.963 16.074 1.00 95.25 84 VAL A C 1
ATOM 589 O O . VAL A 1 84 ? -8.354 -4.626 15.643 1.00 95.25 84 VAL A O 1
ATOM 592 N N . ALA A 1 85 ? -7.093 -3.945 17.365 1.00 94.06 85 ALA A N 1
ATOM 593 C CA . ALA A 1 85 ? -7.904 -4.619 18.371 1.00 94.06 85 ALA A CA 1
ATOM 594 C C . ALA A 1 85 ? -9.020 -3.689 18.866 1.00 94.06 85 ALA A C 1
ATOM 596 O O . ALA A 1 85 ? -8.738 -2.579 19.315 1.00 94.06 85 ALA A O 1
ATOM 597 N N . ILE A 1 86 ? -10.265 -4.168 18.843 1.00 95.12 86 ILE A N 1
ATOM 598 C CA . ILE A 1 86 ? -11.420 -3.492 19.446 1.00 95.12 86 ILE A CA 1
ATOM 599 C C . ILE A 1 86 ? -11.748 -4.205 20.755 1.00 95.12 86 ILE A C 1
ATOM 601 O O . ILE A 1 86 ? -12.087 -5.388 20.757 1.00 95.12 86 ILE A O 1
ATOM 605 N N . LYS A 1 87 ? -11.595 -3.499 21.875 1.00 94.00 87 LYS A N 1
ATOM 606 C CA . LYS A 1 87 ? -11.746 -4.054 23.223 1.00 94.00 87 LYS A CA 1
ATOM 607 C C . LYS A 1 87 ? -12.676 -3.176 24.045 1.00 94.00 87 LYS A C 1
ATOM 609 O O . LYS A 1 87 ? -12.617 -1.952 23.926 1.00 94.00 87 LYS A O 1
ATOM 614 N N . GLY A 1 88 ? -13.477 -3.803 24.898 1.00 95.44 88 GLY A N 1
ATOM 615 C CA . GLY A 1 88 ? -14.119 -3.104 26.002 1.00 95.44 88 GLY A CA 1
ATOM 616 C C . GLY A 1 88 ? -13.086 -2.518 26.960 1.00 95.44 88 GLY A C 1
ATOM 617 O O . GLY A 1 88 ? -11.963 -3.020 27.058 1.00 95.44 88 GLY A O 1
ATOM 618 N N . ALA A 1 89 ? -13.462 -1.446 27.656 1.00 93.75 89 ALA A N 1
ATOM 619 C CA . ALA A 1 89 ? -12.631 -0.894 28.725 1.00 93.75 89 ALA A CA 1
ATOM 620 C C . ALA A 1 89 ? -12.475 -1.892 29.888 1.00 93.75 89 ALA A C 1
ATOM 622 O O . ALA A 1 89 ? -11.420 -1.953 30.515 1.00 93.75 89 ALA A O 1
ATOM 623 N N . ASP A 1 90 ? -13.516 -2.687 30.123 1.00 95.62 90 ASP A N 1
ATOM 624 C CA . ASP A 1 90 ? -13.641 -3.706 31.159 1.00 95.62 90 ASP A CA 1
ATOM 625 C C . ASP A 1 90 ? -14.726 -4.728 30.746 1.00 95.62 90 ASP A C 1
ATOM 627 O O . ASP A 1 90 ? -15.178 -4.742 29.597 1.00 95.62 90 ASP A O 1
ATOM 631 N N . GLN A 1 91 ? -15.146 -5.587 31.680 1.00 96.31 91 GLN A N 1
ATOM 632 C CA . GLN A 1 91 ? -16.169 -6.618 31.462 1.00 96.31 91 GLN A CA 1
ATOM 633 C C . GLN A 1 91 ? -17.571 -6.071 31.144 1.00 96.31 91 GLN A C 1
ATOM 635 O O . GLN A 1 91 ? -18.391 -6.807 30.598 1.00 96.31 91 GLN A O 1
ATOM 640 N N . ASN A 1 92 ? -17.853 -4.801 31.449 1.00 97.88 92 ASN A N 1
ATOM 641 C CA . ASN A 1 92 ? -19.149 -4.180 31.189 1.00 97.88 92 ASN A CA 1
ATOM 642 C C . ASN A 1 92 ? -19.360 -3.892 29.700 1.00 97.88 92 ASN A C 1
ATOM 644 O O . ASN A 1 92 ? -20.502 -3.717 29.278 1.00 97.88 92 ASN A O 1
ATOM 648 N N . ILE A 1 93 ? -18.290 -3.846 28.897 1.00 98.06 93 ILE A N 1
ATOM 649 C CA . ILE A 1 93 ? -18.351 -3.637 27.448 1.00 98.06 93 ILE A CA 1
ATOM 650 C C . ILE A 1 93 ? -17.831 -4.886 26.738 1.00 98.06 93 ILE A C 1
ATOM 652 O O . ILE A 1 93 ? -16.638 -5.181 26.751 1.00 98.06 93 ILE A O 1
ATOM 656 N N . GLN A 1 94 ? -18.725 -5.599 26.064 1.00 97.12 94 GLN A N 1
ATOM 657 C CA . GLN A 1 94 ? -18.390 -6.785 25.285 1.00 97.12 94 GLN A CA 1
ATOM 658 C C . GLN A 1 94 ? -18.204 -6.426 23.811 1.00 97.12 94 GLN A C 1
ATOM 660 O O . GLN A 1 94 ? -18.993 -5.670 23.238 1.00 97.12 94 GLN A O 1
ATOM 665 N N . THR A 1 95 ? -17.156 -6.978 23.199 1.00 98.00 95 THR A N 1
ATOM 666 C CA . THR A 1 95 ? -16.860 -6.821 21.774 1.00 98.00 95 THR A CA 1
ATOM 667 C C . THR A 1 95 ? -16.785 -8.191 21.110 1.00 98.00 95 THR A C 1
ATOM 669 O O . THR A 1 95 ? -16.143 -9.104 21.626 1.00 98.00 95 THR A O 1
ATOM 672 N N . GLU A 1 96 ? -17.442 -8.346 19.965 1.00 97.38 96 GLU A N 1
ATOM 673 C CA . GLU A 1 96 ? -17.447 -9.587 19.187 1.00 97.38 96 GLU A CA 1
ATOM 674 C C . GLU A 1 96 ? -17.181 -9.271 17.718 1.00 97.38 96 GLU A C 1
ATOM 676 O O . GLU A 1 96 ? -17.712 -8.300 17.174 1.00 97.38 96 GLU A O 1
ATOM 681 N N . ILE A 1 97 ? -16.344 -10.089 17.082 1.00 97.69 97 ILE A N 1
ATOM 682 C CA . ILE A 1 97 ? -16.063 -10.004 15.653 1.00 97.69 97 ILE A CA 1
ATOM 683 C C . ILE A 1 97 ? -16.630 -11.236 14.958 1.00 97.69 97 ILE A C 1
ATOM 685 O O . ILE A 1 97 ? -16.379 -12.368 15.368 1.00 97.69 97 ILE A O 1
ATOM 689 N N . SER A 1 98 ? -17.369 -11.008 13.882 1.00 97.38 98 SER A N 1
ATOM 690 C CA . SER A 1 98 ? -17.819 -12.049 12.967 1.00 97.38 98 SER A CA 1
ATOM 691 C C . SER A 1 98 ? -17.578 -11.608 11.528 1.00 97.38 98 SER A C 1
ATOM 693 O O . SER A 1 98 ? -17.339 -10.432 11.243 1.00 97.38 98 SER A O 1
ATOM 695 N N . GLN A 1 99 ? -17.598 -12.564 10.609 1.00 98.19 99 GLN A N 1
ATOM 696 C CA . GLN A 1 99 ? -17.480 -12.304 9.183 1.00 98.19 99 GLN A CA 1
ATOM 697 C C . GLN A 1 99 ? -18.586 -13.075 8.472 1.00 98.19 99 GLN A C 1
ATOM 699 O O . GLN A 1 99 ? -18.839 -14.233 8.811 1.00 98.19 99 GLN A O 1
ATOM 704 N N . ASP A 1 100 ? -19.280 -12.418 7.549 1.00 96.56 100 ASP A N 1
ATOM 705 C CA . ASP A 1 100 ? -20.302 -13.071 6.731 1.00 96.56 100 ASP A CA 1
ATOM 706 C C . ASP A 1 100 ? -19.677 -13.891 5.584 1.00 96.56 100 ASP A C 1
ATOM 708 O O . ASP A 1 100 ? -18.453 -13.980 5.442 1.00 96.56 100 ASP A O 1
ATOM 712 N N . ALA A 1 101 ? -20.522 -14.535 4.777 1.00 97.38 101 ALA A N 1
ATOM 713 C CA . ALA A 1 101 ? -20.074 -15.367 3.661 1.00 97.38 101 ALA A CA 1
ATOM 714 C C . ALA A 1 101 ? -19.469 -14.542 2.506 1.00 97.38 101 ALA A C 1
ATOM 716 O O . ALA A 1 101 ? -18.693 -15.074 1.712 1.00 97.38 101 ALA A O 1
ATOM 717 N N . GLU A 1 102 ? -19.798 -13.251 2.424 1.00 97.88 102 GLU A N 1
ATOM 718 C CA . GLU A 1 102 ? -19.292 -12.294 1.440 1.00 97.88 102 GLU A CA 1
ATOM 719 C C . GLU A 1 102 ? -17.947 -11.673 1.855 1.00 97.88 102 GLU A C 1
ATOM 721 O O . GLU A 1 102 ? -17.303 -10.988 1.058 1.00 97.88 102 GLU A O 1
ATOM 726 N N . GLY A 1 103 ? -17.495 -11.936 3.084 1.00 96.44 103 GLY A N 1
ATOM 727 C CA . GLY A 1 103 ? -16.231 -11.448 3.621 1.00 96.44 103 GLY A CA 1
ATOM 728 C C . GLY A 1 103 ? -16.326 -10.089 4.320 1.00 96.44 103 GLY A C 1
ATOM 729 O O . GLY A 1 103 ? -15.282 -9.535 4.680 1.00 96.44 103 GLY A O 1
ATOM 730 N N . ASN A 1 104 ? -17.524 -9.547 4.561 1.00 96.81 104 ASN A N 1
ATOM 731 C CA . ASN A 1 104 ? -17.678 -8.322 5.342 1.00 96.81 104 ASN A CA 1
ATOM 732 C C . ASN A 1 104 ? -17.492 -8.614 6.831 1.00 96.81 104 ASN A C 1
ATOM 734 O O . ASN A 1 104 ? -18.104 -9.518 7.404 1.00 96.81 104 ASN A O 1
ATOM 738 N N . THR A 1 105 ? -16.663 -7.801 7.473 1.00 97.00 105 THR A N 1
ATOM 739 C CA . THR A 1 105 ? -16.435 -7.873 8.915 1.00 97.00 105 THR A CA 1
ATOM 740 C C . THR A 1 105 ? -17.534 -7.127 9.661 1.00 97.00 105 THR A C 1
ATOM 742 O O . THR A 1 105 ? -17.736 -5.933 9.445 1.00 97.00 105 THR A O 1
ATOM 745 N N . ASN A 1 106 ? -18.180 -7.807 10.604 1.00 97.06 106 ASN A N 1
ATOM 746 C CA . ASN A 1 106 ? -19.110 -7.216 11.554 1.00 97.06 106 ASN A CA 1
ATOM 747 C C . ASN A 1 106 ? -18.440 -7.144 12.927 1.00 97.06 106 ASN A C 1
ATOM 749 O O . ASN A 1 106 ? -17.897 -8.132 13.421 1.00 97.06 106 ASN A O 1
ATOM 753 N N . ILE A 1 107 ? -18.472 -5.962 13.541 1.00 97.50 107 ILE A N 1
ATOM 754 C CA . ILE A 1 107 ? -17.965 -5.741 14.896 1.00 97.50 107 ILE A CA 1
ATOM 755 C C . ILE A 1 107 ? -19.149 -5.317 15.754 1.00 97.50 107 ILE A C 1
ATOM 757 O O . ILE A 1 107 ? -19.687 -4.225 15.577 1.00 97.50 107 ILE A O 1
ATOM 761 N N . SER A 1 108 ? -19.549 -6.182 16.678 1.00 97.31 108 SER A N 1
ATOM 762 C CA . SER A 1 108 ? -20.600 -5.891 17.648 1.00 97.31 108 SER A CA 1
ATOM 763 C C . SER A 1 108 ? -19.974 -5.337 18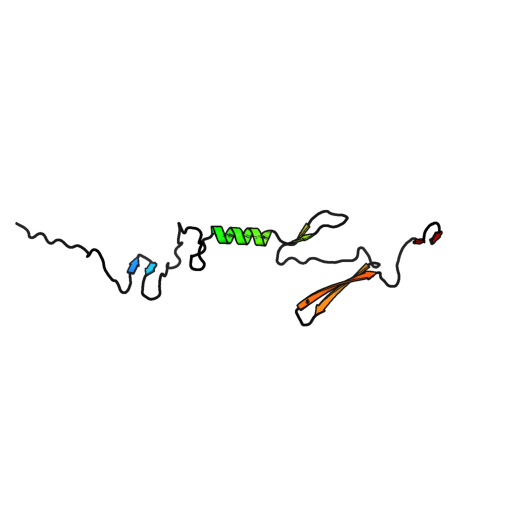.920 1.00 97.31 108 SER A C 1
ATOM 765 O O . SER A 1 108 ? -19.003 -5.893 19.430 1.00 97.31 108 SER A O 1
ATOM 767 N N . ILE A 1 109 ? -20.531 -4.240 19.429 1.00 97.75 109 ILE A N 1
ATOM 768 C CA . ILE A 1 109 ? -20.158 -3.641 20.713 1.00 97.75 109 ILE A CA 1
ATOM 769 C C . ILE A 1 109 ? -21.441 -3.513 21.526 1.00 97.75 109 ILE A C 1
ATOM 771 O O . ILE A 1 109 ? -22.399 -2.888 21.070 1.00 97.75 109 ILE A O 1
ATOM 775 N N . ALA A 1 110 ? -21.469 -4.109 22.713 1.00 97.88 110 ALA A N 1
ATOM 776 C CA . ALA A 1 110 ? -22.652 -4.130 23.562 1.00 97.88 110 ALA A CA 1
ATOM 777 C C . ALA A 1 110 ? -22.285 -4.002 25.041 1.00 97.88 110 ALA A C 1
ATOM 779 O O . ALA A 1 110 ? -21.185 -4.362 25.460 1.00 97.88 110 ALA A O 1
ATOM 780 N N . LEU A 1 111 ? -23.238 -3.519 25.838 1.00 98.12 111 LEU A N 1
ATOM 781 C CA . LEU A 1 111 ? -23.156 -3.649 27.288 1.00 98.12 111 LEU A CA 1
ATOM 782 C C . LEU A 1 111 ? -23.300 -5.122 27.686 1.00 98.12 111 LEU A C 1
ATOM 784 O O . LEU A 1 111 ? -24.040 -5.882 27.054 1.00 98.12 111 LEU A O 1
ATOM 788 N N . ALA A 1 112 ? -22.614 -5.523 28.751 1.00 97.81 112 ALA A N 1
ATOM 789 C CA . ALA A 1 112 ? -22.897 -6.780 29.423 1.00 97.81 112 ALA A CA 1
ATOM 790 C C . ALA A 1 112 ? -24.311 -6.770 30.021 1.00 97.81 112 ALA A C 1
ATOM 792 O O . ALA A 1 112 ? -24.886 -5.718 30.301 1.00 97.81 112 ALA A O 1
ATOM 793 N N . LYS A 1 113 ? -24.889 -7.966 30.187 1.00 97.50 113 LYS A N 1
ATOM 794 C CA . LYS A 1 113 ? -26.233 -8.120 30.760 1.00 97.50 113 LYS A CA 1
ATOM 795 C C . LYS A 1 113 ? -26.267 -7.659 32.218 1.00 97.50 113 LYS A C 1
ATOM 797 O O . LYS A 1 113 ? -27.204 -6.973 32.613 1.00 97.50 113 LYS A O 1
ATOM 802 N N . ASP A 1 114 ? -25.232 -8.034 32.961 1.00 96.75 114 ASP A N 1
ATOM 803 C CA . ASP A 1 114 ? -24.995 -7.617 34.333 1.00 96.75 114 ASP A CA 1
ATOM 804 C C . ASP A 1 114 ? -23.822 -6.638 34.324 1.00 96.75 114 ASP A C 1
ATOM 806 O O . ASP A 1 114 ? -22.791 -6.911 33.705 1.00 96.75 114 ASP A O 1
ATOM 810 N N . LEU A 1 115 ? -24.006 -5.489 34.972 1.00 97.50 115 LEU A N 1
ATOM 811 C CA . LEU A 1 115 ? -22.993 -4.444 35.059 1.00 97.50 115 LEU A CA 1
ATOM 812 C C . LEU A 1 115 ? -22.392 -4.442 36.460 1.00 97.50 115 LEU A C 1
ATOM 814 O O . LEU A 1 115 ? -23.121 -4.369 37.448 1.00 97.50 115 LEU A O 1
ATOM 818 N N . ASP A 1 116 ? -21.068 -4.498 36.524 1.00 96.50 116 ASP A N 1
ATOM 819 C CA . ASP A 1 116 ? -20.292 -4.320 37.745 1.00 96.50 116 ASP A CA 1
ATOM 820 C C . ASP A 1 116 ? -19.877 -2.850 37.833 1.00 96.50 116 ASP A C 1
ATOM 822 O O . ASP A 1 116 ? -18.943 -2.403 37.158 1.00 96.50 116 ASP A O 1
ATOM 826 N N . ILE A 1 117 ? -20.678 -2.071 38.557 1.00 96.44 117 ILE A N 1
ATOM 827 C CA . ILE A 1 117 ? -20.562 -0.617 38.672 1.00 96.44 117 ILE A CA 1
ATOM 828 C C . ILE A 1 117 ? -20.867 -0.186 40.104 1.00 96.44 117 ILE A C 1
ATOM 830 O O . ILE A 1 117 ? -21.750 -0.741 40.751 1.00 96.44 117 ILE A O 1
ATOM 834 N N . ASP A 1 118 ? -20.179 0.853 40.574 1.00 96.94 118 ASP A N 1
ATOM 835 C CA . ASP A 1 118 ? -20.311 1.315 41.962 1.00 96.94 118 ASP A CA 1
ATOM 836 C C . ASP A 1 118 ? -21.625 2.052 42.239 1.00 96.94 118 ASP A C 1
ATOM 838 O O . ASP A 1 118 ? -22.082 2.120 43.374 1.00 96.94 118 ASP A O 1
ATOM 842 N N . SER A 1 119 ? -22.197 2.710 41.228 1.00 97.38 119 SER A N 1
ATOM 843 C CA . SER A 1 119 ? -23.444 3.452 41.402 1.00 97.38 119 SER A CA 1
ATOM 844 C C . SER A 1 119 ? -24.143 3.749 40.084 1.00 97.38 119 SER A C 1
ATOM 846 O O . SER A 1 119 ? -23.528 3.833 39.018 1.00 97.38 119 SER A O 1
ATOM 848 N N . VAL A 1 120 ? -25.449 3.984 40.180 1.00 97.12 120 VAL A N 1
ATOM 849 C CA . VAL A 1 120 ? -26.281 4.500 39.097 1.00 97.12 120 VAL A CA 1
ATOM 850 C C . VAL A 1 120 ? -26.911 5.808 39.548 1.00 97.12 120 VAL A C 1
ATOM 852 O O . VAL A 1 120 ? -27.657 5.852 40.524 1.00 97.12 120 VAL A O 1
ATOM 855 N N . LYS A 1 121 ? -26.657 6.885 38.802 1.00 97.19 121 LYS A N 1
ATOM 856 C CA . LYS A 1 121 ? -27.351 8.162 38.987 1.00 97.19 121 LYS A CA 1
ATOM 857 C C . LYS A 1 121 ? -28.460 8.310 37.948 1.00 97.19 121 LYS A C 1
ATOM 859 O O . LYS A 1 121 ? -28.178 8.474 36.763 1.00 97.19 121 LYS A O 1
ATOM 864 N N . ALA A 1 122 ? -29.710 8.303 38.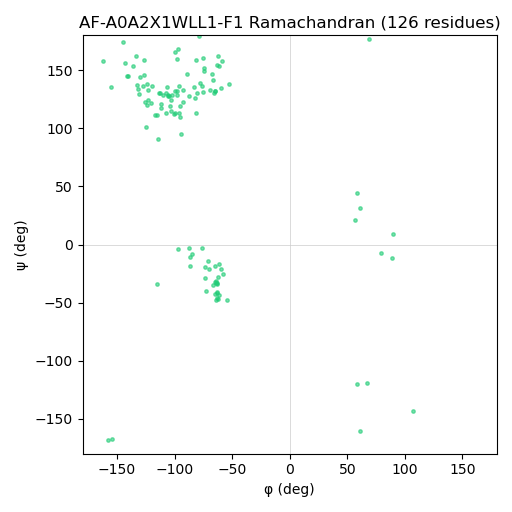399 1.00 97.00 122 ALA A N 1
ATOM 865 C CA . ALA A 1 122 ? -30.893 8.517 37.570 1.00 97.00 122 ALA A CA 1
ATOM 866 C C . ALA A 1 122 ? -31.578 9.827 37.990 1.00 97.00 122 ALA A C 1
ATOM 868 O O . ALA A 1 122 ? -32.400 9.864 38.904 1.00 97.00 122 ALA A O 1
ATOM 869 N N . GLY A 1 123 ? -31.190 10.930 37.343 1.00 96.69 123 GLY A N 1
ATOM 870 C CA . GLY A 1 123 ? -31.617 12.269 37.753 1.00 96.69 123 GLY A CA 1
ATOM 871 C C . GLY A 1 123 ? -31.025 12.656 39.112 1.00 96.69 123 GLY A C 1
ATOM 872 O O . GLY A 1 123 ? -29.802 12.734 39.255 1.00 96.69 123 GLY A O 1
ATOM 873 N N . GLU A 1 124 ? -31.886 12.913 40.099 1.00 96.69 124 GLU A N 1
ATOM 874 C CA . GLU A 1 124 ? -31.489 13.228 41.482 1.00 96.69 124 GLU A CA 1
ATOM 875 C C . GLU A 1 124 ? -31.284 11.978 42.351 1.00 96.69 124 GLU A C 1
ATOM 877 O O . GLU A 1 124 ? -30.624 12.051 43.386 1.00 96.69 124 GLU A O 1
ATOM 882 N N . THR A 1 125 ? -31.815 10.824 41.939 1.00 97.38 125 THR A N 1
ATOM 883 C CA . THR A 1 125 ? -31.670 9.572 42.684 1.00 97.38 125 THR A CA 1
ATOM 884 C C . THR A 1 125 ? -30.306 8.942 42.405 1.00 97.38 125 THR A C 1
ATOM 886 O O . THR A 1 125 ? -29.913 8.772 41.249 1.00 97.38 125 THR A O 1
ATOM 889 N N . LEU A 1 126 ? -29.599 8.569 43.472 1.00 97.31 126 LEU A N 1
ATOM 890 C CA . LEU A 1 126 ? -28.365 7.791 43.427 1.00 97.31 126 LEU A CA 1
ATOM 891 C C . LEU A 1 126 ? -28.638 6.405 44.021 1.00 97.31 126 LEU A C 1
ATOM 893 O O . LEU A 1 126 ? -28.998 6.303 45.192 1.00 97.31 126 LEU A O 1
ATOM 897 N N . LEU A 1 127 ? -28.488 5.363 43.207 1.00 96.31 127 LEU A N 1
ATOM 898 C CA . LEU A 1 127 ? -28.424 3.978 43.663 1.00 96.31 127 LEU A CA 1
ATOM 899 C C . LEU A 1 127 ? -26.949 3.645 43.859 1.00 96.31 127 LEU A C 1
ATOM 901 O O . LEU A 1 127 ? -26.166 3.802 42.924 1.00 96.31 127 LEU A O 1
ATOM 905 N N . THR A 1 128 ? -26.595 3.236 45.070 1.00 92.50 128 THR A N 1
ATOM 906 C CA . THR A 1 128 ? -25.247 2.822 45.480 1.00 92.50 128 THR A CA 1
ATOM 907 C C . THR A 1 128 ? -25.245 1.354 45.849 1.00 92.50 128 THR A C 1
ATOM 909 O O . THR A 1 128 ? -26.282 0.931 46.415 1.00 92.50 128 THR A O 1
#